Protein AF-A6NQX9-F1 (afdb_monomer)

pLDDT: mean 86.66, std 15.05, range [39.97, 98.31]

Secondary structure (DSSP, 8-state):
-EEEEETTEEEESS--SEEEEEEE-SSSS-EEEE-TTS-EEEEEEEEEPPPPTTSPPPEEEEEE-TTS-EEEEEEEEPPTT--TTTS----SSPPP--EEEEEETTEEEEEEEEETTEEEEEETTS-EEEEEEE-GGG-SEEEEESS---HHHHHHHHHHHHHHHHHTTT---

Radius of gyration: 16.55 Å; Cα contacts (8 Å, |Δi|>4): 367; chains: 1; bounding box: 40×30×43 Å

Structure (mmCIF, N/CA/C/O backbone):
data_AF-A6NQX9-F1
#
_entry.id   AF-A6NQX9-F1
#
loop_
_atom_site.group_PDB
_atom_site.id
_atom_site.type_symbol
_atom_site.label_atom_id
_atom_site.label_alt_id
_atom_site.label_comp_id
_atom_site.label_asym_id
_atom_site.label_entity_id
_atom_site.label_seq_id
_atom_site.pdbx_PDB_ins_code
_atom_site.Cartn_x
_atom_site.Cartn_y
_atom_site.Cartn_z
_atom_site.occupancy
_atom_site.B_iso_or_equiv
_atom_site.auth_seq_id
_atom_site.auth_comp_id
_atom_site.auth_asym_id
_atom_site.auth_atom_id
_atom_site.pdbx_PDB_model_num
ATOM 1 N N . MET A 1 1 ? -10.102 12.865 4.476 1.00 94.69 1 MET A N 1
ATOM 2 C CA . MET A 1 1 ? -10.042 12.185 5.792 1.00 94.69 1 MET A CA 1
ATOM 3 C C . MET A 1 1 ? -8.589 12.107 6.214 1.00 94.69 1 MET A C 1
ATOM 5 O O . MET A 1 1 ? -7.743 11.923 5.348 1.00 94.69 1 MET A O 1
ATOM 9 N N . ILE A 1 2 ? -8.286 12.286 7.500 1.00 96.44 2 ILE A N 1
ATOM 10 C CA . ILE A 1 2 ? -6.904 12.267 7.999 1.00 96.44 2 ILE A CA 1
ATOM 11 C C . ILE A 1 2 ? -6.736 11.085 8.946 1.00 96.44 2 ILE A C 1
ATOM 13 O O . ILE A 1 2 ? -7.532 10.915 9.867 1.00 96.44 2 ILE A O 1
ATOM 17 N N . TYR A 1 3 ? -5.669 10.320 8.737 1.00 97.44 3 TYR A N 1
ATOM 18 C CA . TYR A 1 3 ? -5.259 9.226 9.609 1.00 97.44 3 TYR A CA 1
ATOM 19 C C . TYR A 1 3 ? -3.811 9.405 10.053 1.00 97.44 3 TYR A C 1
ATOM 21 O O . TYR A 1 3 ? -3.008 10.058 9.378 1.00 97.44 3 TYR A O 1
ATOM 29 N N . TYR A 1 4 ? -3.470 8.783 11.175 1.00 96.94 4 TYR A N 1
ATOM 30 C CA . TYR A 1 4 ? -2.118 8.730 11.704 1.00 96.94 4 TYR A CA 1
ATOM 31 C C . TYR A 1 4 ? -1.677 7.285 11.874 1.00 96.94 4 TYR A C 1
ATOM 33 O O . TYR A 1 4 ? -2.380 6.495 12.496 1.00 96.94 4 TYR A O 1
ATOM 41 N N . LEU A 1 5 ? -0.502 6.961 11.341 1.00 96.94 5 LEU A N 1
ATOM 42 C CA . LEU A 1 5 ? 0.144 5.668 11.507 1.00 96.94 5 LEU A CA 1
ATOM 43 C C . LEU A 1 5 ? 1.392 5.829 12.379 1.00 96.94 5 LEU A C 1
ATOM 45 O O . LEU A 1 5 ? 2.395 6.396 11.941 1.00 96.94 5 LEU A O 1
ATOM 49 N N . THR A 1 6 ? 1.351 5.299 13.597 1.00 95.00 6 THR A N 1
ATOM 50 C CA . THR A 1 6 ? 2.447 5.401 14.572 1.00 95.00 6 THR A CA 1
ATOM 51 C C . THR A 1 6 ? 2.790 4.015 15.092 1.00 95.00 6 THR A C 1
ATOM 5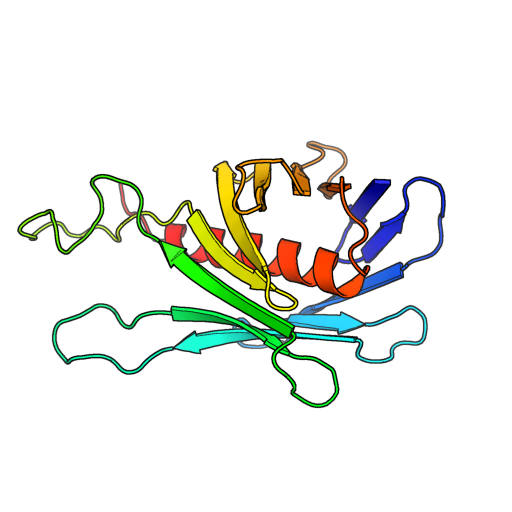3 O O . THR A 1 6 ? 1.906 3.288 15.530 1.00 95.00 6 THR A O 1
ATOM 56 N N . ALA A 1 7 ? 4.070 3.629 15.030 1.00 92.69 7 ALA A N 1
ATOM 57 C CA . ALA A 1 7 ? 4.541 2.301 15.449 1.00 92.69 7 ALA A CA 1
ATOM 58 C C . ALA A 1 7 ? 3.724 1.132 14.844 1.00 92.69 7 ALA A C 1
ATOM 60 O O . ALA A 1 7 ? 3.477 0.124 15.498 1.00 92.69 7 ALA A O 1
ATOM 61 N N . GLY A 1 8 ? 3.277 1.287 13.592 1.00 94.44 8 GLY A N 1
ATOM 62 C CA . GLY A 1 8 ? 2.452 0.302 12.890 1.00 94.44 8 GLY A CA 1
ATOM 63 C C . GLY A 1 8 ? 0.959 0.344 13.227 1.00 94.44 8 GLY A C 1
ATOM 64 O O . GLY A 1 8 ? 0.211 -0.424 12.642 1.00 94.44 8 GLY A O 1
ATOM 65 N N . VAL A 1 9 ? 0.491 1.228 14.109 1.00 96.69 9 VAL A N 1
ATOM 66 C CA . VAL A 1 9 ? -0.928 1.353 14.479 1.00 96.69 9 VAL A CA 1
ATOM 67 C C . VAL A 1 9 ? -1.560 2.545 13.769 1.00 96.69 9 VAL A C 1
ATOM 69 O O . VAL A 1 9 ? -1.037 3.655 13.857 1.00 96.69 9 VAL A O 1
ATOM 72 N N . LEU A 1 10 ? -2.665 2.309 13.060 1.00 97.50 10 LEU A N 1
ATOM 73 C CA . LEU A 1 10 ? -3.426 3.314 12.322 1.00 97.50 10 LEU A CA 1
ATOM 74 C C . LEU A 1 10 ? -4.633 3.777 13.145 1.00 97.50 10 LEU A C 1
ATOM 76 O O . LEU A 1 10 ? -5.469 2.955 13.522 1.00 97.50 10 LEU A O 1
ATOM 80 N N . CYS A 1 11 ? -4.759 5.085 13.350 1.00 96.88 11 CYS A N 1
ATOM 81 C CA . CYS A 1 11 ? -5.915 5.730 13.982 1.00 96.88 11 CYS A CA 1
ATOM 82 C C . CYS A 1 11 ? -6.458 6.843 13.074 1.00 96.88 11 CYS A C 1
ATOM 84 O O . CYS A 1 11 ? -5.689 7.463 12.332 1.00 96.88 11 CYS A O 1
ATOM 86 N N . ALA A 1 12 ? -7.760 7.130 13.133 1.00 95.38 12 ALA A N 1
ATOM 87 C CA . ALA A 1 12 ? -8.292 8.358 12.540 1.00 95.38 12 ALA A CA 1
ATOM 88 C C . ALA A 1 12 ? -7.874 9.581 13.376 1.00 95.38 12 ALA A C 1
ATOM 90 O O . ALA A 1 12 ? -7.520 9.460 14.546 1.00 95.38 12 ALA A O 1
ATOM 91 N N . ALA A 1 13 ? -7.858 10.773 12.779 1.00 92.12 13 ALA A N 1
ATOM 92 C CA . ALA A 1 13 ? -7.437 11.987 13.483 1.00 92.12 13 ALA A CA 1
ATOM 93 C C . ALA A 1 13 ? -8.385 12.405 14.623 1.00 92.12 13 ALA A C 1
ATOM 95 O O . ALA A 1 13 ? -7.950 13.053 15.573 1.00 92.12 13 ALA A O 1
ATOM 96 N N . ASP A 1 14 ? -9.660 12.054 14.505 1.00 89.06 14 ASP A N 1
ATOM 97 C CA . ASP A 1 14 ? -10.751 12.337 15.435 1.00 89.06 14 ASP A CA 1
ATOM 98 C C . ASP A 1 14 ? -11.040 11.185 16.410 1.00 89.06 14 ASP A C 1
ATOM 100 O O . ASP A 1 14 ? -11.751 11.380 17.396 1.00 89.06 14 ASP A O 1
ATOM 104 N N . GLU A 1 15 ? -10.441 10.011 16.196 1.00 84.25 15 GLU A N 1
ATOM 105 C CA . GLU A 1 15 ? -10.640 8.829 17.031 1.00 84.25 15 GLU A CA 1
ATOM 106 C C . GLU A 1 15 ? -9.324 8.349 17.649 1.00 84.25 15 GLU A C 1
ATOM 108 O O . GLU A 1 15 ? -8.360 8.013 16.965 1.00 84.25 15 GLU A O 1
ATOM 113 N N . ALA A 1 16 ? -9.295 8.237 18.978 1.00 79.00 16 ALA A N 1
ATOM 114 C CA . ALA A 1 16 ? -8.137 7.683 19.680 1.00 79.00 16 ALA A CA 1
ATOM 115 C C . ALA A 1 16 ? -8.016 6.154 19.528 1.00 79.00 16 ALA A C 1
ATOM 117 O O . ALA A 1 16 ? -6.965 5.586 19.829 1.00 79.00 16 ALA A O 1
ATOM 118 N N . GLN A 1 17 ? -9.089 5.475 19.107 1.00 90.19 17 GLN A N 1
ATOM 119 C CA . GLN A 1 17 ? -9.105 4.020 19.017 1.00 90.19 17 GLN A CA 1
ATOM 120 C C . GLN A 1 17 ? -8.336 3.524 17.781 1.00 90.19 17 GLN A C 1
ATOM 122 O O . GLN A 1 17 ? -8.498 4.078 16.692 1.00 90.19 17 GLN A O 1
ATOM 127 N N . PRO A 1 18 ? -7.526 2.459 17.924 1.00 94.75 18 PRO A N 1
ATOM 128 C CA . PRO A 1 18 ? -6.894 1.798 16.791 1.00 94.75 18 PRO A CA 1
ATOM 129 C C . PRO A 1 18 ? -7.923 1.265 15.793 1.00 94.75 18 PRO A C 1
ATOM 131 O O . PRO A 1 18 ? -8.835 0.527 16.165 1.00 94.75 18 PRO A O 1
ATOM 134 N N . LEU A 1 19 ? -7.730 1.591 14.517 1.00 96.56 19 LEU A N 1
ATOM 135 C CA . LEU A 1 19 ? -8.530 1.064 13.412 1.00 96.56 19 LEU A CA 1
ATOM 136 C C . LEU A 1 19 ? -7.904 -0.195 12.812 1.00 96.56 19 LEU A C 1
ATOM 138 O O . LEU A 1 19 ? -8.609 -1.134 12.455 1.00 96.56 19 LEU A O 1
ATOM 142 N N . ALA A 1 20 ? -6.578 -0.202 12.687 1.00 97.38 20 ALA A N 1
ATOM 143 C CA . ALA A 1 20 ? -5.819 -1.333 12.177 1.00 97.38 20 ALA A CA 1
ATOM 144 C C . ALA A 1 20 ? -4.382 -1.310 12.714 1.00 97.38 20 ALA A C 1
ATOM 146 O O . ALA A 1 20 ? -3.855 -0.253 13.064 1.00 97.38 20 ALA A O 1
ATOM 147 N N . SER A 1 21 ? -3.724 -2.467 12.754 1.00 97.62 21 SER A N 1
ATOM 148 C CA . SER A 1 21 ? -2.318 -2.586 13.148 1.00 97.62 21 SER A CA 1
ATOM 149 C C . SER A 1 21 ? -1.526 -3.450 12.174 1.00 97.62 21 SER A C 1
ATOM 151 O O . SER A 1 21 ? -1.949 -4.544 11.813 1.00 97.62 21 SER A O 1
ATOM 153 N N . ILE A 1 22 ? -0.367 -2.954 11.754 1.00 97.62 22 ILE A N 1
ATOM 154 C CA . ILE A 1 22 ? 0.604 -3.639 10.908 1.00 97.62 22 ILE A CA 1
ATOM 155 C C . ILE A 1 22 ? 1.531 -4.458 11.796 1.00 97.62 22 ILE A C 1
ATOM 157 O O . ILE A 1 22 ? 2.105 -3.947 12.760 1.00 97.62 22 ILE A O 1
ATOM 161 N N . ARG A 1 23 ? 1.735 -5.719 11.430 1.00 95.06 23 ARG A N 1
ATOM 162 C CA . ARG A 1 23 ? 2.676 -6.626 12.083 1.00 95.06 23 ARG A CA 1
ATOM 163 C C . ARG A 1 23 ? 3.572 -7.285 11.053 1.00 95.06 23 ARG A C 1
ATOM 165 O O . ARG A 1 23 ? 3.143 -7.626 9.952 1.00 95.06 23 ARG A O 1
ATOM 172 N N . GLY A 1 24 ? 4.841 -7.431 11.412 1.00 85.88 24 GLY A N 1
ATOM 173 C CA . GLY A 1 24 ? 5.814 -8.135 10.591 1.00 85.88 24 GLY A CA 1
ATOM 174 C C . GLY A 1 24 ? 5.876 -9.618 10.900 1.00 85.88 24 GLY A C 1
ATOM 175 O O . GLY A 1 24 ? 5.774 -10.011 12.059 1.00 85.88 24 GLY A O 1
ATOM 176 N N . CYS A 1 25 ? 6.120 -10.421 9.867 1.00 76.56 25 CYS A N 1
ATOM 177 C CA . CYS A 1 25 ? 6.644 -11.768 10.046 1.00 76.56 25 CYS A CA 1
ATOM 178 C C . CYS A 1 25 ? 8.142 -11.703 10.384 1.00 76.56 25 CYS A C 1
ATOM 180 O O . CYS A 1 25 ? 8.844 -10.778 9.966 1.00 76.56 25 CYS A O 1
ATOM 182 N N . LEU A 1 26 ? 8.629 -12.690 11.145 1.00 63.88 26 LEU A N 1
ATOM 183 C CA . LEU A 1 26 ? 10.034 -12.787 11.573 1.00 63.88 26 LEU A CA 1
ATOM 184 C C . LEU A 1 26 ? 11.013 -12.901 10.394 1.00 63.88 26 LEU A C 1
ATOM 186 O O . LEU A 1 26 ? 12.179 -12.534 10.519 1.00 63.88 26 LEU A O 1
ATOM 190 N N . CYS A 1 27 ? 10.548 -13.416 9.257 1.00 60.47 27 CYS A N 1
ATOM 191 C CA . CYS A 1 27 ? 11.341 -13.605 8.052 1.00 60.47 27 CYS A CA 1
ATOM 192 C C . CYS A 1 27 ? 10.552 -13.130 6.828 1.00 60.47 27 CYS A C 1
ATOM 194 O O . CYS A 1 27 ? 9.334 -13.289 6.769 1.00 60.47 27 CYS A O 1
ATOM 196 N N . GLY A 1 28 ? 11.265 -12.589 5.840 1.00 78.75 28 GLY A N 1
ATOM 197 C CA . GLY A 1 28 ? 10.694 -12.207 4.550 1.00 78.75 28 GLY A CA 1
ATOM 198 C C . GLY A 1 28 ? 10.095 -10.799 4.486 1.00 78.75 28 GLY A C 1
ATOM 199 O O . GLY A 1 28 ? 10.133 -10.002 5.431 1.00 78.75 28 GLY A O 1
ATOM 200 N N . ALA A 1 29 ? 9.575 -10.475 3.302 1.00 85.31 29 ALA A N 1
ATOM 201 C CA . ALA A 1 29 ? 8.935 -9.194 3.031 1.00 85.31 29 ALA A CA 1
ATOM 202 C C . ALA A 1 29 ? 7.518 -9.120 3.615 1.00 85.31 29 ALA A C 1
ATOM 204 O O . ALA A 1 29 ? 7.077 -8.013 3.935 1.00 85.31 29 ALA A O 1
ATOM 205 N N . GLU A 1 30 ? 6.859 -10.265 3.823 1.00 93.88 30 GLU A N 1
ATOM 206 C CA . GLU A 1 30 ? 5.466 -10.366 4.264 1.00 93.88 30 GLU A CA 1
ATOM 207 C C . GLU A 1 30 ? 5.149 -9.466 5.470 1.00 93.88 30 GLU A C 1
ATOM 209 O O . GLU A 1 30 ? 5.921 -9.359 6.439 1.00 93.88 30 GLU A O 1
ATOM 214 N N . LYS A 1 31 ? 3.999 -8.794 5.396 1.00 96.25 31 LYS A N 1
ATOM 215 C CA . LYS A 1 31 ? 3.394 -8.049 6.505 1.00 96.25 31 LYS A CA 1
ATOM 216 C C . LYS A 1 31 ? 1.919 -8.415 6.607 1.00 96.25 31 LYS A C 1
ATOM 218 O O . LYS A 1 31 ? 1.285 -8.784 5.626 1.00 96.25 31 LYS A O 1
ATOM 223 N N . GLN A 1 32 ? 1.369 -8.303 7.804 1.00 97.31 32 GLN A N 1
ATOM 224 C CA . GLN A 1 32 ? -0.024 -8.617 8.096 1.00 97.31 32 GLN A CA 1
ATOM 225 C C . GLN A 1 32 ? -0.684 -7.418 8.765 1.00 97.31 32 GLN A C 1
ATOM 227 O O . GLN A 1 32 ? -0.037 -6.685 9.513 1.00 97.31 32 GLN A O 1
ATOM 232 N N . VAL A 1 33 ? -1.965 -7.212 8.491 1.00 97.81 33 VAL A N 1
ATOM 233 C CA . VAL A 1 33 ? -2.773 -6.138 9.060 1.00 97.81 33 VAL A CA 1
ATOM 234 C C . VAL A 1 33 ? -3.922 -6.753 9.840 1.00 97.81 33 VAL A C 1
ATOM 236 O O . VAL A 1 33 ? -4.655 -7.585 9.310 1.00 97.81 33 VAL A O 1
ATOM 239 N N . PHE A 1 34 ? -4.080 -6.325 11.086 1.00 97.81 34 PHE A N 1
ATOM 240 C CA . PHE A 1 34 ? -5.100 -6.811 12.009 1.00 97.81 34 PHE A CA 1
ATOM 241 C C . PHE A 1 34 ? -6.045 -5.688 12.415 1.00 97.81 34 PHE A C 1
ATOM 243 O O . PHE A 1 34 ? -5.625 -4.531 12.478 1.00 97.81 34 PHE A O 1
ATOM 250 N N . ASP A 1 35 ? -7.290 -6.030 12.725 1.00 96.31 35 ASP A N 1
ATOM 251 C CA . ASP A 1 35 ? -8.232 -5.115 13.368 1.00 96.31 35 ASP A CA 1
ATOM 252 C C . ASP A 1 35 ? -7.950 -4.958 14.877 1.00 96.31 35 ASP A C 1
ATOM 254 O O . ASP A 1 35 ? -6.925 -5.410 15.405 1.00 96.31 35 ASP A O 1
ATOM 258 N N . ARG A 1 36 ? -8.877 -4.293 15.576 1.00 92.31 36 ARG A N 1
ATOM 259 C CA . ARG A 1 36 ? -8.836 -4.084 17.031 1.00 92.31 36 ARG A CA 1
ATOM 260 C C . ARG A 1 36 ? -8.946 -5.385 17.837 1.00 92.31 36 ARG A C 1
ATOM 262 O O . ARG A 1 36 ? -8.372 -5.478 18.917 1.00 92.31 36 ARG A O 1
ATOM 269 N N . ASP A 1 37 ? -9.676 -6.363 17.306 1.00 94.62 37 ASP A N 1
ATOM 270 C CA . ASP A 1 37 ? -10.012 -7.633 17.953 1.00 94.62 37 ASP A CA 1
ATOM 271 C C . ASP A 1 37 ? -9.002 -8.730 17.595 1.00 94.62 37 ASP A C 1
ATOM 273 O O . ASP A 1 37 ? -9.183 -9.897 17.940 1.00 94.62 37 ASP A O 1
ATOM 277 N N . ASN A 1 38 ? -7.897 -8.342 16.948 1.00 94.50 38 ASN A N 1
ATOM 278 C CA . ASN A 1 38 ? -6.821 -9.220 16.517 1.00 94.50 38 ASN A CA 1
ATOM 279 C C . ASN A 1 38 ? -7.205 -10.177 15.374 1.00 94.50 38 ASN A C 1
ATOM 281 O O . ASN A 1 38 ? -6.513 -11.174 15.146 1.00 94.50 38 ASN A O 1
ATOM 285 N N . SER A 1 39 ? -8.265 -9.866 14.630 1.00 96.38 39 SER A N 1
ATOM 286 C CA . SER A 1 39 ? -8.648 -10.588 13.418 1.00 96.38 39 SER A CA 1
ATOM 287 C C . SER A 1 39 ? -7.802 -10.118 12.240 1.00 96.38 39 SER A C 1
ATOM 289 O O . SER A 1 39 ? -7.565 -8.921 12.061 1.00 96.38 39 SER A O 1
ATOM 291 N N . LEU A 1 40 ? -7.335 -11.063 11.422 1.00 96.94 40 LEU A N 1
ATOM 292 C CA . LEU A 1 40 ? -6.585 -10.756 10.206 1.00 96.94 40 LEU A CA 1
ATOM 293 C C . LEU A 1 40 ? -7.501 -10.048 9.198 1.00 96.94 40 LEU A C 1
ATOM 295 O O . LEU A 1 40 ? -8.534 -10.590 8.818 1.00 96.94 40 LEU A O 1
ATOM 299 N N . LEU A 1 41 ? -7.092 -8.865 8.742 1.00 97.31 41 LEU A N 1
ATOM 300 C CA . LEU A 1 41 ? -7.787 -8.093 7.710 1.00 97.31 41 LEU A CA 1
ATOM 301 C C . LEU A 1 41 ? -7.128 -8.221 6.340 1.00 97.31 41 LEU A C 1
ATOM 303 O O . LEU A 1 41 ? -7.815 -8.174 5.323 1.00 97.31 41 LEU A O 1
ATOM 307 N N . LEU A 1 42 ? -5.797 -8.295 6.308 1.00 96.19 42 LEU A N 1
ATOM 308 C CA . LEU A 1 42 ? -5.025 -8.244 5.072 1.00 96.19 42 LEU A CA 1
ATOM 309 C C . LEU A 1 42 ? -3.618 -8.801 5.294 1.00 96.19 42 LEU A C 1
ATOM 311 O O . LEU A 1 42 ? -3.039 -8.646 6.369 1.00 96.19 42 LEU A O 1
ATOM 315 N N . ARG A 1 43 ? -3.042 -9.399 4.255 1.00 97.19 43 ARG A N 1
ATOM 316 C CA . ARG A 1 43 ? -1.628 -9.785 4.185 1.00 97.19 43 ARG A CA 1
ATOM 317 C C . ARG A 1 43 ? -0.992 -9.157 2.953 1.00 97.19 43 ARG A C 1
ATOM 319 O O . ARG A 1 43 ? -1.610 -9.150 1.901 1.00 97.19 43 ARG A O 1
ATOM 326 N N . THR A 1 44 ? 0.236 -8.671 3.049 1.00 97.38 44 THR A N 1
ATOM 327 C CA . THR A 1 44 ? 1.012 -8.211 1.892 1.00 97.38 44 THR A CA 1
ATOM 328 C C . THR A 1 44 ? 2.204 -9.112 1.645 1.00 97.38 44 T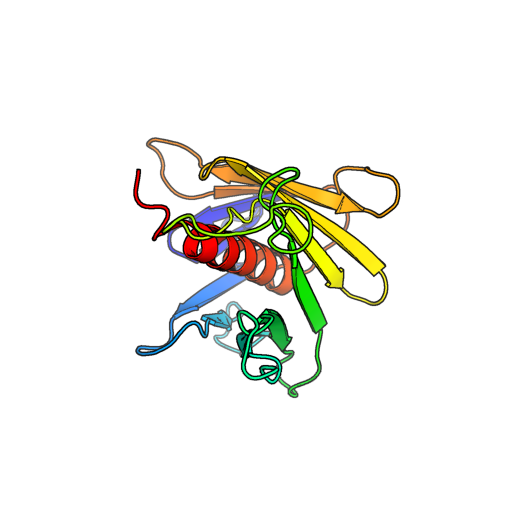HR A C 1
ATOM 330 O O . THR A 1 44 ? 2.779 -9.616 2.606 1.00 97.38 44 THR A O 1
ATOM 333 N N . ASP A 1 45 ? 2.633 -9.245 0.395 1.00 95.00 45 ASP A N 1
ATOM 334 C CA . ASP A 1 45 ? 3.912 -9.877 0.065 1.00 95.00 45 ASP A CA 1
ATOM 335 C C . ASP A 1 45 ? 4.487 -9.352 -1.260 1.00 95.00 45 ASP A C 1
ATOM 337 O O . ASP A 1 45 ? 3.816 -8.613 -1.987 1.00 95.00 45 ASP A O 1
ATOM 341 N N . ILE A 1 46 ? 5.728 -9.734 -1.569 1.00 93.56 46 ILE A N 1
ATOM 342 C CA . ILE A 1 46 ? 6.378 -9.484 -2.859 1.00 93.56 46 ILE A CA 1
ATOM 343 C C . ILE A 1 46 ? 6.386 -10.786 -3.665 1.00 93.56 46 ILE A C 1
ATOM 345 O O . ILE A 1 46 ? 7.099 -11.734 -3.338 1.00 93.56 46 ILE A O 1
ATOM 349 N N . ARG A 1 47 ? 5.620 -10.819 -4.757 1.00 91.25 47 ARG A N 1
ATOM 350 C CA . ARG A 1 47 ? 5.604 -11.915 -5.726 1.00 91.25 47 ARG A CA 1
ATOM 351 C C . ARG A 1 47 ? 6.689 -11.693 -6.777 1.00 91.25 47 ARG A C 1
ATOM 353 O O . ARG A 1 47 ? 6.720 -10.654 -7.431 1.00 91.25 47 ARG A O 1
ATOM 360 N N . LEU A 1 48 ? 7.559 -12.683 -6.965 1.00 87.38 48 LEU A N 1
ATOM 361 C CA . LEU A 1 48 ? 8.508 -12.712 -8.079 1.00 87.38 48 LEU A CA 1
ATOM 362 C C . LEU A 1 48 ? 7.832 -13.350 -9.294 1.00 87.38 48 LEU A C 1
ATOM 364 O O . LEU A 1 48 ? 7.325 -14.470 -9.210 1.00 87.38 48 LEU A O 1
ATOM 368 N N . LEU A 1 49 ? 7.828 -12.641 -10.415 1.00 81.94 49 LEU A N 1
ATOM 369 C CA . LEU A 1 49 ? 7.406 -13.167 -11.705 1.00 81.94 49 LEU A CA 1
ATOM 370 C C . LEU A 1 49 ? 8.598 -13.873 -12.362 1.00 81.94 49 LEU A C 1
ATOM 372 O O . LEU A 1 49 ? 9.747 -13.464 -12.187 1.00 81.94 49 LEU A O 1
ATOM 376 N N . GLY A 1 50 ? 8.321 -14.972 -13.069 1.00 62.78 50 GLY A N 1
ATOM 377 C CA . GLY A 1 50 ? 9.348 -15.827 -13.669 1.00 62.78 50 GLY A CA 1
ATOM 378 C C . GLY A 1 50 ? 10.366 -15.032 -14.492 1.00 62.78 50 GLY A C 1
ATOM 379 O O . GLY A 1 50 ? 9.999 -14.127 -15.237 1.00 62.78 50 GLY A O 1
ATOM 380 N N . ALA A 1 51 ? 11.645 -15.366 -14.325 1.00 57.28 51 ALA A N 1
ATOM 381 C CA . ALA A 1 51 ? 12.740 -14.727 -15.040 1.00 57.28 51 ALA A CA 1
ATOM 382 C C . ALA A 1 51 ? 12.914 -15.355 -16.428 1.00 57.28 51 ALA A C 1
ATOM 384 O O . ALA A 1 51 ? 13.130 -16.563 -16.532 1.00 57.28 51 ALA A O 1
ATOM 385 N N . ASP A 1 52 ? 12.935 -14.531 -17.473 1.00 56.38 52 ASP A N 1
ATOM 386 C CA . ASP A 1 52 ? 13.758 -14.861 -18.633 1.00 56.38 52 ASP A CA 1
ATOM 387 C C . ASP A 1 52 ? 15.228 -14.781 -18.197 1.00 56.38 52 ASP A C 1
ATOM 389 O O . ASP A 1 52 ? 15.622 -13.857 -17.485 1.00 56.38 52 ASP A O 1
ATOM 393 N N . ALA A 1 53 ? 16.053 -15.750 -18.605 1.00 50.34 53 ALA A N 1
ATOM 394 C CA . ALA A 1 53 ? 17.409 -15.992 -18.083 1.00 50.34 53 ALA A CA 1
ATOM 395 C C . ALA A 1 53 ? 18.422 -14.828 -18.236 1.00 50.34 53 ALA A C 1
ATOM 397 O O . ALA A 1 53 ? 19.570 -14.955 -17.814 1.00 50.34 53 ALA A O 1
ATOM 398 N N . GLN A 1 54 ? 18.021 -13.711 -18.847 1.00 49.16 54 GLN A N 1
ATOM 399 C CA . GLN A 1 54 ? 18.836 -12.515 -19.081 1.00 49.16 54 GLN A CA 1
ATOM 400 C C . GLN A 1 54 ? 18.217 -11.220 -18.521 1.00 49.16 54 GLN A C 1
ATOM 402 O O . GLN A 1 54 ? 18.823 -10.161 -18.670 1.00 49.16 54 GLN A O 1
ATOM 407 N N . ALA A 1 55 ? 17.053 -11.278 -17.861 1.00 56.84 55 ALA A N 1
ATOM 408 C CA . ALA A 1 55 ? 16.366 -10.109 -17.311 1.00 56.84 55 ALA A CA 1
ATOM 409 C C . ALA A 1 55 ? 16.309 -10.140 -15.774 1.00 56.84 55 ALA A C 1
ATOM 411 O O . ALA A 1 55 ? 16.269 -11.204 -15.152 1.00 56.84 55 ALA A O 1
ATOM 412 N N . VAL A 1 56 ? 16.278 -8.958 -15.148 1.00 59.72 56 VAL A N 1
ATOM 413 C CA . VAL A 1 56 ? 15.949 -8.832 -13.720 1.00 59.72 56 VAL A CA 1
ATOM 414 C C . VAL A 1 56 ? 14.516 -9.349 -13.530 1.00 59.72 56 VAL A C 1
ATOM 416 O O . VAL A 1 56 ? 13.627 -8.880 -14.244 1.00 59.72 56 VAL A O 1
ATOM 419 N N . PRO A 1 57 ? 14.262 -10.309 -12.615 1.00 63.06 57 PRO A N 1
ATOM 420 C CA . PRO A 1 57 ? 12.923 -10.852 -12.421 1.00 63.06 57 PRO A CA 1
ATOM 421 C C . PRO A 1 57 ? 11.962 -9.729 -12.050 1.00 63.06 57 PRO A C 1
ATOM 423 O O . PRO A 1 57 ? 12.195 -8.993 -11.084 1.00 63.06 57 PRO A O 1
ATOM 426 N N . ALA A 1 58 ? 10.884 -9.603 -12.823 1.00 77.50 58 ALA A N 1
ATOM 427 C CA . ALA A 1 58 ? 9.835 -8.649 -12.521 1.00 77.50 58 ALA A CA 1
ATOM 428 C C . ALA A 1 58 ? 9.210 -8.993 -11.162 1.00 77.50 58 ALA A C 1
ATOM 430 O O . ALA A 1 58 ? 9.082 -10.161 -10.789 1.00 77.50 58 ALA A O 1
ATOM 431 N N . LYS A 1 59 ? 8.842 -7.966 -10.401 1.00 87.19 59 LYS A N 1
ATOM 432 C CA . LYS A 1 59 ? 8.250 -8.119 -9.073 1.00 87.19 59 LYS A CA 1
ATOM 433 C C . LYS A 1 59 ? 6.871 -7.491 -9.055 1.00 87.19 59 LYS A C 1
ATOM 435 O O . LYS A 1 59 ? 6.617 -6.519 -9.759 1.00 87.19 59 LYS A O 1
ATOM 440 N N . GLU A 1 60 ? 6.011 -8.022 -8.207 1.00 93.69 60 GLU A N 1
ATOM 441 C CA . GLU A 1 60 ? 4.719 -7.440 -7.882 1.00 93.69 60 GLU A CA 1
ATOM 442 C C . GLU A 1 60 ? 4.564 -7.370 -6.371 1.00 93.69 60 GLU A C 1
ATOM 444 O O . GLU A 1 60 ? 4.927 -8.298 -5.651 1.00 93.69 60 GLU A O 1
ATOM 449 N N . TYR A 1 61 ? 3.997 -6.280 -5.879 1.00 96.06 61 TYR A N 1
ATOM 450 C CA . TYR A 1 61 ? 3.541 -6.178 -4.502 1.00 96.06 61 TYR A CA 1
ATOM 451 C C . TYR A 1 61 ? 2.080 -6.579 -4.482 1.00 96.06 61 TYR A C 1
ATOM 453 O O . TYR A 1 61 ? 1.291 -6.044 -5.255 1.00 96.06 61 TYR A O 1
ATOM 461 N N . VAL A 1 62 ? 1.703 -7.511 -3.619 1.00 97.19 62 VAL A N 1
ATOM 462 C CA . VAL A 1 62 ? 0.338 -8.043 -3.603 1.00 97.19 62 VAL A CA 1
ATOM 463 C C . 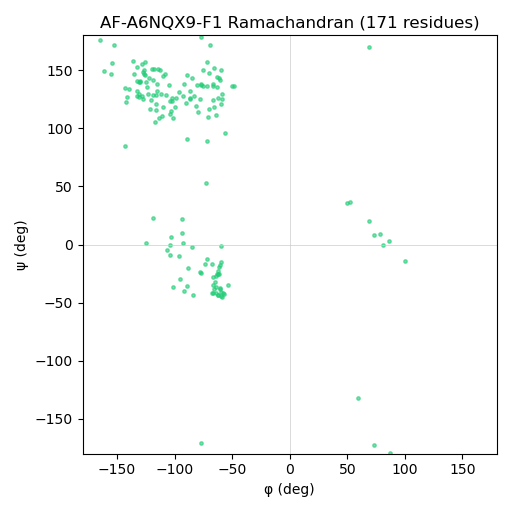VAL A 1 62 ? -0.257 -7.865 -2.220 1.00 97.19 62 VAL A C 1
ATOM 465 O O . VAL A 1 62 ? 0.414 -8.120 -1.224 1.00 97.19 62 VAL A O 1
ATOM 468 N N . MET A 1 63 ? -1.510 -7.417 -2.164 1.00 97.69 63 MET A N 1
ATOM 469 C CA . MET A 1 63 ? -2.351 -7.442 -0.974 1.00 97.69 63 MET A CA 1
ATOM 470 C C . MET A 1 63 ? -3.364 -8.572 -1.116 1.00 97.69 63 MET A C 1
ATOM 472 O O . MET A 1 63 ? -4.148 -8.589 -2.063 1.00 97.69 63 MET A O 1
ATOM 476 N N . TYR A 1 64 ? -3.376 -9.476 -0.148 1.00 97.25 64 TYR A N 1
ATOM 477 C CA . TYR A 1 64 ? -4.327 -10.565 -0.032 1.00 97.25 64 TYR A CA 1
ATOM 478 C C . TYR A 1 64 ? -5.349 -10.267 1.061 1.00 97.25 64 TYR A C 1
ATOM 480 O O . TYR A 1 64 ? -4.982 -9.832 2.157 1.00 97.25 64 TYR A O 1
ATOM 488 N N . GLY A 1 65 ? -6.617 -10.548 0.782 1.00 96.69 65 GLY A N 1
ATOM 489 C CA . GLY A 1 65 ? -7.663 -10.626 1.789 1.00 96.69 65 GLY A CA 1
ATOM 490 C C . GLY A 1 65 ? -7.477 -11.840 2.708 1.00 96.69 65 GLY A C 1
ATOM 491 O O . GLY A 1 65 ? -6.631 -12.702 2.445 1.00 96.69 65 GLY A O 1
ATOM 492 N N . PRO A 1 66 ? -8.265 -11.945 3.793 1.00 95.00 66 PRO A N 1
ATOM 493 C CA . PRO A 1 66 ? -8.159 -13.053 4.747 1.00 95.00 66 PRO A CA 1
ATOM 494 C C . PRO A 1 66 ? -8.474 -14.424 4.130 1.00 95.00 66 PRO A C 1
ATOM 496 O O . PRO A 1 66 ? -7.993 -15.447 4.608 1.00 95.00 66 PRO A O 1
ATOM 499 N N . ASP A 1 67 ? -9.267 -14.438 3.060 1.00 95.38 67 ASP A N 1
ATOM 500 C CA . ASP A 1 67 ? -9.636 -15.608 2.259 1.00 95.38 67 ASP A CA 1
ATOM 501 C C . ASP A 1 67 ? -8.610 -15.951 1.163 1.00 95.38 67 ASP A C 1
ATOM 503 O O . ASP A 1 67 ? -8.773 -16.938 0.446 1.00 95.38 67 ASP A O 1
ATOM 507 N N . GLY A 1 68 ? -7.550 -15.149 1.027 1.00 93.56 68 GLY A N 1
ATOM 508 C CA . GLY A 1 68 ? -6.531 -15.296 -0.008 1.00 93.56 68 GLY A CA 1
ATOM 509 C C . GLY A 1 68 ? -6.862 -14.607 -1.334 1.00 93.56 68 GLY A C 1
ATOM 510 O O . GLY A 1 68 ? -6.063 -14.714 -2.262 1.00 93.56 68 GLY A O 1
ATOM 511 N N . SER A 1 69 ? -7.986 -13.890 -1.439 1.00 94.44 69 SER A N 1
ATOM 512 C CA . SER A 1 69 ? -8.315 -13.086 -2.623 1.00 94.44 69 SER A CA 1
ATOM 513 C C . SER A 1 69 ? -7.302 -11.956 -2.838 1.00 94.44 69 SER A C 1
ATOM 515 O O . SER A 1 69 ? -6.806 -11.375 -1.877 1.00 94.44 69 SER A O 1
ATOM 517 N N . GLU A 1 70 ? -6.978 -11.619 -4.088 1.00 95.56 70 GLU A N 1
ATOM 518 C CA . GLU A 1 70 ? -6.130 -10.457 -4.386 1.00 95.56 70 GLU A CA 1
ATOM 519 C C . GLU A 1 70 ? -6.961 -9.170 -4.308 1.00 95.56 70 GLU A C 1
ATOM 521 O O . GLU A 1 70 ? -7.865 -8.947 -5.112 1.00 95.56 70 GLU A O 1
ATOM 526 N N . LEU A 1 71 ? -6.649 -8.317 -3.333 1.00 96.38 71 LEU A N 1
ATOM 527 C CA . LEU A 1 71 ? -7.321 -7.031 -3.125 1.00 96.38 71 LEU A CA 1
ATOM 528 C C . LEU A 1 71 ? -6.650 -5.903 -3.911 1.00 96.38 71 LEU A C 1
ATOM 530 O O . LEU A 1 71 ? -7.318 -4.982 -4.389 1.00 96.38 71 LEU A O 1
ATOM 534 N N . ALA A 1 72 ? -5.322 -5.967 -4.023 1.00 97.00 72 ALA A N 1
ATOM 535 C CA . ALA A 1 72 ? -4.546 -5.007 -4.785 1.00 97.00 72 ALA A CA 1
ATOM 536 C C . ALA A 1 72 ? -3.209 -5.589 -5.253 1.00 97.00 72 ALA A C 1
ATOM 538 O O . ALA A 1 72 ? -2.583 -6.374 -4.539 1.00 97.00 72 ALA A O 1
ATOM 539 N N . VAL A 1 73 ? -2.749 -5.154 -6.423 1.00 97.12 73 VAL A N 1
ATOM 540 C CA . VAL A 1 73 ? -1.459 -5.543 -7.005 1.00 97.12 73 VAL A CA 1
ATOM 541 C C . VAL A 1 73 ? -0.739 -4.293 -7.483 1.00 97.12 73 VAL A C 1
ATOM 543 O O . VAL A 1 73 ? -1.322 -3.511 -8.228 1.00 97.12 73 VAL A O 1
ATOM 546 N N . ALA A 1 74 ? 0.514 -4.100 -7.077 1.00 96.12 74 ALA A N 1
ATOM 547 C CA . ALA A 1 74 ? 1.364 -3.023 -7.564 1.00 96.12 74 ALA A CA 1
ATOM 548 C C . ALA A 1 74 ? 2.575 -3.551 -8.333 1.00 96.12 74 ALA A C 1
ATOM 550 O O . ALA A 1 74 ? 3.229 -4.499 -7.905 1.00 96.12 74 ALA A O 1
ATOM 551 N N . LYS A 1 75 ? 2.897 -2.898 -9.446 1.00 93.69 75 LYS A N 1
ATOM 552 C CA . LYS A 1 75 ? 4.058 -3.177 -10.293 1.00 93.69 75 LYS A CA 1
ATOM 553 C C . LYS A 1 75 ? 5.021 -1.995 -10.221 1.00 93.69 75 LYS A C 1
ATOM 555 O O . LYS A 1 75 ? 4.669 -0.943 -10.762 1.00 93.69 75 LYS A O 1
ATOM 560 N N . PRO A 1 76 ? 6.188 -2.120 -9.564 1.00 91.69 76 PRO A N 1
ATOM 561 C CA . PRO A 1 76 ? 7.188 -1.063 -9.565 1.00 91.69 76 PRO A CA 1
ATOM 562 C C . PRO A 1 76 ? 7.655 -0.768 -10.996 1.00 91.69 76 PRO A C 1
ATOM 564 O O . PRO A 1 76 ? 7.793 -1.674 -11.820 1.00 91.69 76 PRO A O 1
ATOM 567 N N . ARG A 1 77 ? 7.884 0.511 -11.291 1.00 86.62 77 ARG A N 1
ATOM 568 C CA . ARG A 1 77 ? 8.427 1.005 -12.558 1.00 86.62 77 ARG A CA 1
ATOM 569 C C . ARG A 1 77 ? 9.739 1.729 -12.296 1.00 86.62 77 ARG A C 1
ATOM 571 O O . ARG A 1 77 ? 9.874 2.428 -11.295 1.00 86.62 77 ARG A O 1
ATOM 578 N N . CYS A 1 78 ? 10.692 1.541 -13.204 1.00 75.81 78 CYS A N 1
ATOM 579 C CA . CYS A 1 78 ? 11.950 2.276 -13.165 1.00 75.81 78 CYS A CA 1
ATOM 580 C C . CYS A 1 78 ? 11.710 3.747 -13.527 1.00 75.81 78 CYS A C 1
ATOM 582 O O . CYS A 1 78 ? 10.850 4.045 -14.362 1.00 75.81 78 CYS A O 1
ATOM 584 N N . SER A 1 79 ? 12.491 4.649 -12.935 1.00 68.75 79 SER A N 1
ATOM 585 C CA . SER A 1 79 ? 12.488 6.065 -13.288 1.00 68.75 79 SER A CA 1
ATOM 586 C C . SER A 1 79 ? 12.865 6.270 -14.755 1.00 68.75 79 SER A C 1
ATOM 588 O O . SER A 1 79 ? 13.624 5.507 -15.361 1.00 68.75 79 SER A O 1
ATOM 590 N N . THR A 1 80 ? 12.339 7.342 -15.348 1.00 62.53 80 THR A N 1
ATOM 591 C CA . THR A 1 80 ? 12.637 7.702 -16.741 1.00 62.53 80 THR A CA 1
ATOM 592 C C . THR A 1 80 ? 14.144 7.939 -16.909 1.00 62.53 80 THR A C 1
ATOM 594 O O . THR A 1 80 ? 14.705 8.819 -16.262 1.00 62.53 80 THR A O 1
ATOM 597 N N . GLY A 1 81 ? 14.792 7.170 -17.790 1.00 59.28 81 GLY A N 1
ATOM 598 C CA . GLY A 1 81 ? 16.246 7.211 -18.018 1.00 59.28 81 GLY A CA 1
ATOM 599 C C . GLY A 1 81 ? 17.037 6.097 -17.324 1.00 59.28 81 GLY A C 1
ATOM 600 O O . GLY A 1 81 ? 18.167 5.839 -17.730 1.00 59.28 81 GLY A O 1
ATOM 601 N N . ASP A 1 82 ? 16.423 5.395 -16.367 1.00 60.12 82 ASP A N 1
ATOM 602 C CA . ASP A 1 82 ? 16.976 4.201 -15.715 1.00 60.12 82 ASP A CA 1
ATOM 603 C C . ASP A 1 82 ? 16.342 2.902 -16.251 1.00 60.12 82 ASP A C 1
ATOM 605 O O . ASP A 1 82 ? 16.610 1.822 -15.734 1.00 60.12 82 ASP A O 1
ATOM 609 N N . ASP A 1 83 ? 15.507 2.975 -17.297 1.00 61.31 83 ASP A N 1
ATOM 610 C CA . ASP A 1 83 ? 14.922 1.788 -17.930 1.00 61.31 83 ASP A CA 1
ATOM 611 C C . ASP A 1 83 ? 16.022 0.937 -18.607 1.00 61.31 83 ASP A C 1
ATOM 613 O O . ASP A 1 83 ? 16.668 1.407 -19.558 1.00 61.31 83 ASP A O 1
ATOM 617 N N . PRO A 1 84 ? 16.228 -0.323 -18.174 1.00 58.38 84 PRO A N 1
ATOM 618 C CA . PRO A 1 84 ? 17.228 -1.211 -18.761 1.00 58.38 84 PRO A CA 1
ATOM 619 C C . PRO A 1 84 ? 16.984 -1.523 -20.245 1.00 58.38 84 PRO A C 1
ATOM 621 O O . PRO A 1 84 ? 17.921 -1.921 -20.934 1.00 58.38 84 PRO A O 1
ATOM 624 N N . ALA A 1 85 ? 15.766 -1.331 -20.764 1.00 60.62 85 ALA A N 1
ATOM 625 C CA . ALA A 1 85 ? 15.470 -1.494 -22.188 1.00 60.62 85 ALA A CA 1
ATOM 626 C C . ALA A 1 85 ? 15.937 -0.302 -23.047 1.00 60.62 85 ALA A C 1
ATOM 628 O O . ALA A 1 85 ? 16.162 -0.462 -24.248 1.00 60.62 85 ALA A O 1
ATOM 629 N N . ALA A 1 86 ? 16.089 0.887 -22.452 1.00 56.84 86 ALA A N 1
ATOM 630 C CA . ALA A 1 86 ? 16.459 2.116 -23.156 1.00 56.84 86 ALA A CA 1
ATOM 631 C C . ALA A 1 86 ? 17.970 2.406 -23.114 1.00 56.84 86 ALA A C 1
ATOM 633 O O . ALA A 1 86 ? 18.512 3.004 -24.046 1.00 56.84 86 ALA A O 1
ATOM 634 N N . ALA A 1 87 ? 18.663 1.977 -22.056 1.00 53.41 87 ALA A N 1
ATOM 635 C CA . ALA A 1 87 ? 20.100 2.162 -21.896 1.00 53.41 87 ALA A CA 1
ATOM 636 C C . ALA A 1 87 ? 20.848 0.865 -22.247 1.00 53.41 87 ALA A C 1
ATOM 638 O O . ALA A 1 87 ? 20.801 -0.108 -21.503 1.00 53.41 87 ALA A O 1
ATOM 639 N N . SER A 1 88 ? 21.567 0.839 -23.373 1.00 53.69 88 SER A N 1
ATOM 640 C CA . SER A 1 88 ? 22.489 -0.247 -23.741 1.00 53.69 88 SER A CA 1
ATOM 641 C C . SER A 1 88 ? 23.544 -0.452 -22.641 1.00 53.69 88 SER A C 1
ATOM 643 O O . SER A 1 88 ? 24.534 0.277 -22.569 1.00 53.69 88 SER A O 1
ATOM 645 N N . TRP A 1 89 ? 23.274 -1.406 -21.749 1.00 52.81 89 TRP A N 1
ATOM 646 C CA . TRP A 1 89 ? 23.839 -1.494 -20.401 1.00 52.81 89 TRP A CA 1
ATOM 647 C C . TRP A 1 89 ? 25.275 -2.041 -20.379 1.00 52.81 89 TRP A C 1
ATOM 649 O O . TRP A 1 89 ? 25.521 -3.156 -20.845 1.00 52.81 89 TRP A O 1
ATOM 659 N N . PRO A 1 90 ? 26.223 -1.304 -19.771 1.00 49.62 90 PRO A N 1
ATOM 660 C CA . PRO A 1 90 ? 27.052 -1.922 -18.740 1.00 49.62 90 PRO A CA 1
ATOM 661 C C . PRO A 1 90 ? 27.343 -0.912 -17.619 1.00 49.62 90 PRO A C 1
ATOM 663 O O . PRO A 1 90 ? 28.379 -0.250 -17.616 1.00 49.62 90 PRO A O 1
ATOM 666 N N . VAL A 1 91 ? 26.435 -0.770 -16.651 1.00 52.22 91 VAL A N 1
ATOM 667 C CA . VAL A 1 91 ? 26.694 0.026 -15.440 1.00 52.22 91 VAL A CA 1
ATOM 668 C C . VAL A 1 91 ? 26.304 -0.796 -14.212 1.00 52.22 91 VAL A C 1
ATOM 670 O O . VAL A 1 91 ? 25.200 -1.319 -14.124 1.00 52.22 91 VAL A O 1
ATOM 673 N N . CYS A 1 92 ? 27.212 -0.946 -13.249 1.00 55.00 92 CYS A N 1
ATOM 674 C CA . CYS A 1 92 ? 26.985 -1.688 -12.003 1.00 55.00 92 CYS A CA 1
ATOM 675 C C . CYS A 1 92 ? 26.056 -0.931 -11.030 1.00 55.00 92 CYS A C 1
ATOM 677 O O . CYS A 1 92 ? 26.440 -0.674 -9.892 1.00 55.00 92 CYS A O 1
ATOM 679 N N . ARG A 1 93 ? 24.866 -0.506 -11.466 1.00 56.91 93 ARG A N 1
ATOM 680 C CA . ARG A 1 93 ? 23.878 0.185 -10.625 1.00 56.91 93 ARG A CA 1
ATOM 681 C C . ARG A 1 93 ? 22.515 -0.465 -10.812 1.00 56.91 93 ARG A C 1
ATOM 683 O O . ARG A 1 93 ? 22.183 -0.860 -11.920 1.00 56.91 93 ARG A O 1
ATOM 690 N N . MET A 1 94 ? 21.743 -0.625 -9.742 1.00 60.50 94 MET A N 1
ATOM 691 C CA . MET A 1 94 ? 20.342 -1.018 -9.896 1.00 60.50 94 MET A CA 1
ATOM 692 C C . MET A 1 94 ? 19.538 0.190 -10.387 1.00 60.50 94 MET A C 1
ATOM 694 O O . MET A 1 94 ? 19.765 1.291 -9.876 1.00 60.50 94 MET A O 1
ATOM 698 N N . PRO A 1 95 ? 18.636 0.010 -11.366 1.00 65.88 95 PRO A N 1
ATOM 699 C CA . PRO A 1 95 ? 17.765 1.082 -11.815 1.00 65.88 95 PRO A CA 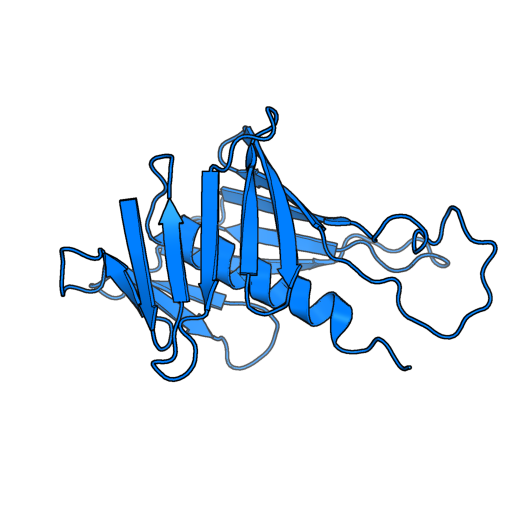1
ATOM 700 C C . PRO A 1 95 ? 16.851 1.517 -10.668 1.00 65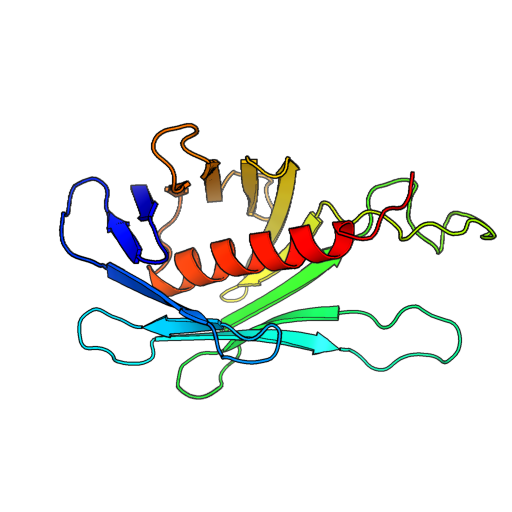.88 95 PRO A C 1
ATOM 702 O O . PRO A 1 95 ? 16.324 0.684 -9.927 1.00 65.88 95 PRO A O 1
ATOM 705 N N . ARG A 1 96 ? 16.706 2.831 -10.491 1.00 75.62 96 ARG A N 1
ATOM 706 C CA . ARG A 1 96 ? 15.889 3.404 -9.422 1.00 75.62 96 ARG A CA 1
ATOM 707 C C . ARG A 1 96 ? 14.411 3.179 -9.745 1.00 75.62 96 ARG A C 1
ATOM 709 O O . ARG A 1 96 ? 13.994 3.37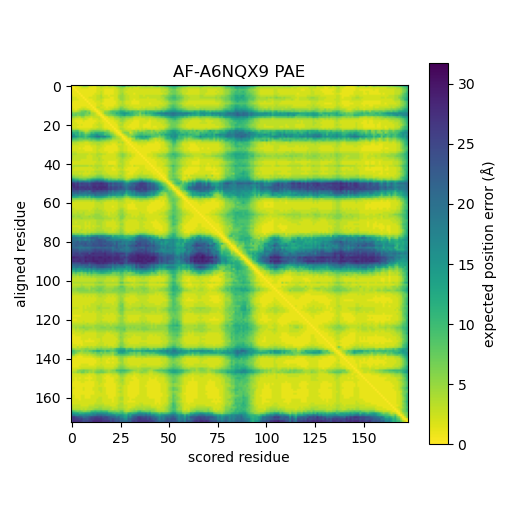7 -10.881 1.00 75.62 96 ARG A O 1
ATOM 716 N N . ALA A 1 97 ? 13.620 2.783 -8.752 1.00 83.12 97 ALA A N 1
ATOM 717 C CA . ALA A 1 97 ? 12.170 2.648 -8.882 1.00 83.12 97 ALA A CA 1
ATOM 718 C C . ALA A 1 97 ? 11.480 3.624 -7.927 1.00 83.12 97 ALA A C 1
ATOM 720 O O . ALA A 1 97 ? 11.479 3.430 -6.711 1.00 83.12 97 ALA A O 1
ATOM 721 N N . ASP A 1 98 ? 10.931 4.705 -8.468 1.00 89.12 98 ASP A N 1
ATOM 722 C CA . ASP A 1 98 ? 10.217 5.748 -7.726 1.00 89.12 98 ASP A CA 1
ATOM 723 C C . ASP A 1 98 ? 8.700 5.704 -7.941 1.00 89.12 98 ASP A C 1
ATOM 725 O O . ASP A 1 98 ? 7.961 6.398 -7.243 1.00 89.12 98 ASP A O 1
ATOM 729 N N . GLU A 1 99 ? 8.220 4.828 -8.824 1.00 92.94 99 GLU A N 1
ATOM 730 C CA . GLU A 1 99 ? 6.801 4.639 -9.094 1.00 92.94 99 GLU A CA 1
ATOM 731 C C . GLU A 1 99 ? 6.372 3.176 -8.998 1.00 92.94 99 GLU A C 1
ATOM 733 O O . GLU A 1 99 ? 7.148 2.256 -9.250 1.00 92.94 99 GLU A O 1
ATOM 738 N N . ALA A 1 100 ? 5.090 2.951 -8.719 1.00 94.62 100 ALA A N 1
ATOM 739 C CA . ALA A 1 100 ? 4.434 1.673 -8.938 1.00 94.62 100 ALA A CA 1
ATOM 740 C C . ALA A 1 100 ? 3.016 1.863 -9.490 1.00 94.62 100 ALA A C 1
ATOM 742 O O . ALA A 1 100 ? 2.236 2.659 -8.964 1.00 94.62 100 ALA A O 1
ATOM 743 N N . VAL A 1 101 ? 2.657 1.099 -10.524 1.00 95.56 101 VAL A N 1
ATOM 744 C CA . VAL A 1 101 ? 1.270 1.029 -11.013 1.00 95.56 101 VAL A CA 1
ATOM 745 C C . VAL A 1 101 ? 0.502 0.067 -10.140 1.00 95.56 101 VAL A C 1
ATOM 747 O O . VAL A 1 101 ? 0.851 -1.107 -10.078 1.00 95.56 101 VAL A O 1
ATOM 750 N N . LEU A 1 102 ? -0.536 0.562 -9.484 1.00 95.06 102 LEU A N 1
ATOM 751 C CA . LEU A 1 102 ? -1.382 -0.183 -8.570 1.00 95.06 102 LEU A CA 1
ATOM 752 C C . LEU A 1 102 ? -2.746 -0.428 -9.216 1.00 95.06 102 LEU A C 1
ATOM 754 O O . LEU A 1 102 ? -3.420 0.516 -9.615 1.00 95.06 102 LEU A O 1
ATOM 758 N N . THR A 1 103 ? -3.202 -1.673 -9.231 1.00 96.31 103 THR A N 1
ATOM 759 C CA . THR A 1 103 ? -4.615 -2.001 -9.428 1.00 96.31 103 THR A CA 1
ATOM 760 C C . THR A 1 103 ? -5.218 -2.344 -8.074 1.00 96.31 103 THR A C 1
ATOM 762 O O . THR A 1 103 ? -4.716 -3.229 -7.387 1.00 96.31 103 THR A O 1
ATOM 765 N N . MET A 1 104 ? -6.281 -1.650 -7.677 1.00 94.00 104 MET A N 1
ATOM 766 C CA . MET A 1 104 ? -6.981 -1.856 -6.407 1.00 94.00 104 MET A CA 1
ATOM 767 C C . MET A 1 104 ? -8.481 -1.711 -6.648 1.00 94.00 104 MET A C 1
ATOM 769 O O . MET A 1 104 ? -8.913 -0.725 -7.242 1.00 94.00 104 MET A O 1
ATOM 773 N N . GLU A 1 105 ? -9.268 -2.709 -6.237 1.00 87.06 105 GLU A N 1
ATOM 774 C CA . GLU A 1 105 ? -10.730 -2.736 -6.448 1.00 87.06 105 GLU A CA 1
ATOM 775 C C . GLU A 1 105 ? -11.150 -2.494 -7.919 1.00 87.06 105 GLU A C 1
ATOM 777 O O . GLU A 1 105 ? -12.135 -1.817 -8.213 1.00 87.06 105 GLU A O 1
ATOM 782 N N . GLY A 1 106 ? -10.367 -3.016 -8.872 1.00 87.62 106 GLY A N 1
ATOM 783 C CA . GLY A 1 106 ? -10.616 -2.858 -10.312 1.00 87.62 106 GLY A CA 1
ATOM 784 C C . GLY A 1 106 ? -10.317 -1.462 -10.875 1.00 87.62 106 GLY A C 1
ATOM 785 O O . GLY A 1 106 ? -10.632 -1.197 -12.032 1.00 87.62 106 GLY A O 1
ATOM 786 N N . ARG A 1 107 ? -9.713 -0.570 -10.083 1.00 92.56 107 ARG A N 1
ATOM 787 C CA . ARG A 1 107 ? -9.282 0.767 -10.505 1.00 92.56 107 ARG A CA 1
ATOM 788 C C . ARG A 1 107 ? -7.767 0.846 -10.564 1.00 92.56 107 ARG A C 1
ATOM 790 O O . ARG A 1 107 ? -7.075 0.245 -9.743 1.00 92.56 107 ARG A O 1
ATOM 797 N N . GLU A 1 108 ? -7.268 1.613 -11.522 1.00 95.75 108 GLU A N 1
ATOM 798 C CA . GLU A 1 108 ? -5.843 1.886 -11.661 1.00 95.75 108 GLU A CA 1
ATOM 799 C C . GLU A 1 108 ? -5.448 3.158 -10.912 1.00 95.75 108 GLU A C 1
ATOM 801 O O . GLU A 1 108 ? -6.135 4.183 -10.954 1.00 95.75 108 GLU A O 1
ATOM 806 N N . TYR A 1 109 ? -4.302 3.068 -10.252 1.00 97.00 109 TYR A N 1
ATOM 807 C CA . TYR A 1 109 ? -3.654 4.133 -9.518 1.00 97.00 109 TYR A CA 1
ATOM 808 C C . TYR A 1 109 ? -2.155 4.127 -9.819 1.00 97.00 109 TYR A C 1
ATOM 810 O O . TYR A 1 109 ? -1.578 3.101 -10.184 1.00 97.00 109 TYR A O 1
ATOM 818 N N . THR A 1 110 ? -1.500 5.261 -9.607 1.00 97.00 110 THR A N 1
ATOM 819 C CA . THR A 1 110 ? -0.038 5.358 -9.605 1.00 97.00 110 THR A CA 1
ATOM 820 C C . THR A 1 110 ? 0.427 5.770 -8.217 1.00 97.00 110 THR A C 1
ATOM 822 O O . THR A 1 110 ? 0.028 6.814 -7.707 1.00 97.00 110 THR A O 1
ATOM 825 N N . LEU A 1 111 ? 1.250 4.934 -7.586 1.00 97.38 111 LEU A N 1
ATOM 826 C CA . LEU A 1 111 ? 1.955 5.265 -6.354 1.00 97.38 111 LEU A CA 1
ATOM 827 C C . LEU A 1 111 ? 3.305 5.875 -6.719 1.00 97.38 111 LEU A C 1
ATOM 829 O O . LEU A 1 111 ? 4.110 5.217 -7.367 1.00 97.38 111 LEU A O 1
ATOM 833 N N . VAL A 1 112 ? 3.560 7.097 -6.271 1.00 95.44 112 VAL A N 1
ATOM 834 C CA . VAL A 1 112 ? 4.801 7.837 -6.509 1.00 95.44 112 VAL A CA 1
ATOM 835 C C . VAL A 1 112 ? 5.500 8.085 -5.177 1.00 95.44 112 VAL A C 1
ATOM 837 O O . VAL A 1 112 ? 4.899 8.604 -4.232 1.00 95.44 112 VAL A O 1
ATOM 840 N N . MET A 1 113 ? 6.780 7.735 -5.102 1.00 94.81 113 MET A N 1
ATOM 841 C CA . MET A 1 113 ? 7.697 8.140 -4.043 1.00 94.81 113 MET A CA 1
ATOM 842 C C . MET A 1 113 ? 8.355 9.464 -4.434 1.00 94.81 113 MET A C 1
ATOM 844 O O . MET A 1 113 ? 9.422 9.483 -5.044 1.00 94.81 113 MET A O 1
ATOM 848 N N . GLU A 1 114 ? 7.753 10.588 -4.039 1.00 92.88 114 GLU A N 1
ATOM 849 C CA . GLU A 1 114 ? 8.371 11.911 -4.235 1.00 92.88 114 GLU A CA 1
ATOM 850 C C . GLU A 1 114 ? 9.716 11.991 -3.492 1.00 92.88 114 GLU A C 1
ATOM 852 O O . GLU A 1 114 ? 10.689 12.573 -3.969 1.00 92.88 114 GLU A O 1
ATOM 857 N N . ASN A 1 115 ? 9.771 11.394 -2.300 1.00 91.19 115 ASN A N 1
ATOM 858 C CA . ASN A 1 115 ? 10.986 11.085 -1.553 1.00 91.19 115 ASN A CA 1
ATOM 859 C C . ASN A 1 115 ? 10.657 10.084 -0.434 1.00 91.19 115 ASN A C 1
ATOM 861 O O . ASN A 1 115 ? 9.495 9.782 -0.177 1.00 91.19 115 ASN A O 1
ATOM 865 N N . VAL A 1 116 ? 11.668 9.627 0.309 1.00 90.25 116 VAL A N 1
ATOM 866 C CA . VAL A 1 116 ? 11.480 8.651 1.401 1.00 90.25 116 VAL A CA 1
ATOM 867 C C . VAL A 1 116 ? 10.538 9.124 2.518 1.00 90.25 116 VAL A C 1
ATOM 869 O O . VAL A 1 116 ? 10.091 8.308 3.313 1.00 90.25 116 VAL A O 1
ATOM 872 N N . GLN A 1 117 ? 10.214 10.420 2.593 1.00 94.62 117 GLN A N 1
ATOM 873 C CA . GLN A 1 117 ? 9.288 11.003 3.570 1.00 94.62 117 GLN A CA 1
ATOM 874 C C . GLN A 1 117 ? 7.911 11.355 2.985 1.00 94.62 117 GLN A C 1
ATOM 876 O O . GLN A 1 117 ? 7.022 11.710 3.759 1.00 94.62 117 GLN A O 1
ATOM 881 N N . ASN A 1 118 ? 7.717 11.287 1.663 1.00 96.81 118 ASN A N 1
ATOM 882 C CA . ASN A 1 118 ? 6.505 11.760 0.993 1.00 96.81 118 ASN A CA 1
ATOM 883 C C . ASN A 1 118 ? 6.117 10.839 -0.167 1.00 96.81 118 ASN A C 1
ATOM 885 O O . ASN A 1 118 ? 6.880 10.653 -1.115 1.00 96.81 118 ASN A O 1
ATOM 889 N N . TYR A 1 119 ? 4.897 10.316 -0.094 1.00 97.94 119 TYR A N 1
ATOM 890 C CA . TYR A 1 119 ? 4.306 9.456 -1.110 1.00 97.94 119 TYR A CA 1
ATOM 891 C C . TYR A 1 119 ? 2.957 9.998 -1.545 1.00 97.94 119 TYR A C 1
ATOM 893 O O . TYR A 1 119 ? 2.195 10.527 -0.727 1.00 97.94 119 TYR A O 1
ATOM 901 N N . VAL A 1 120 ? 2.636 9.795 -2.816 1.00 97.81 120 VAL A N 1
ATOM 902 C CA . VAL A 1 120 ? 1.357 10.187 -3.399 1.00 97.81 120 VAL A CA 1
ATOM 903 C C . VAL A 1 120 ? 0.786 9.013 -4.176 1.00 97.81 120 VAL A C 1
ATOM 905 O O . VAL A 1 120 ? 1.463 8.431 -5.012 1.00 97.81 120 VAL A O 1
ATOM 908 N N . LEU A 1 121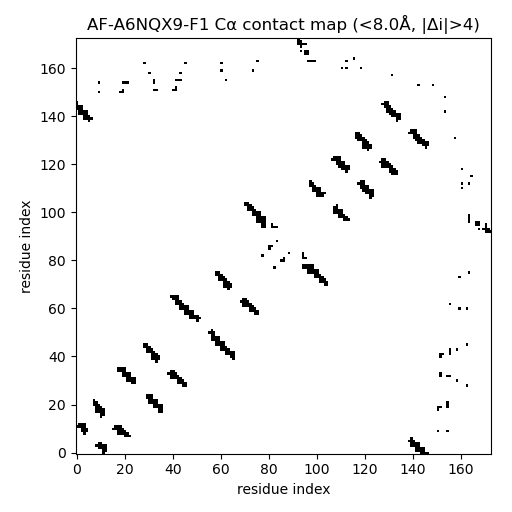 ? -0.469 8.677 -3.908 1.00 97.69 121 LEU A N 1
ATOM 909 C CA . LEU A 1 121 ? -1.274 7.808 -4.748 1.00 97.69 121 LEU A CA 1
ATOM 910 C C . LEU A 1 121 ? -2.192 8.688 -5.595 1.00 97.69 121 LEU A C 1
ATOM 912 O O . LEU A 1 121 ? -3.026 9.410 -5.041 1.00 97.69 121 LEU A O 1
ATOM 916 N N . THR A 1 122 ? -2.056 8.625 -6.914 1.00 96.94 122 THR A N 1
ATOM 917 C CA . THR A 1 122 ? -2.942 9.304 -7.865 1.00 96.94 122 THR A CA 1
ATOM 918 C C . THR A 1 122 ? -3.834 8.306 -8.586 1.00 96.94 122 THR A C 1
ATOM 920 O O . THR A 1 122 ? -3.436 7.167 -8.814 1.00 96.94 122 THR A O 1
ATOM 923 N N . ASP A 1 123 ? -5.058 8.706 -8.919 1.00 94.88 123 ASP A N 1
ATOM 924 C CA . ASP A 1 123 ? -5.925 7.926 -9.804 1.00 94.88 123 ASP A CA 1
ATOM 925 C C . ASP A 1 123 ? -5.522 8.081 -11.284 1.00 94.88 123 ASP A C 1
ATOM 927 O O . ASP A 1 123 ? -4.602 8.828 -11.629 1.00 94.88 123 ASP A O 1
ATOM 931 N N . ALA A 1 124 ? -6.231 7.390 -12.179 1.00 91.50 124 ALA A N 1
ATOM 932 C CA . ALA A 1 124 ? -6.003 7.461 -13.624 1.00 91.50 124 ALA A CA 1
ATOM 933 C C . ALA A 1 124 ? -6.190 8.868 -14.238 1.00 91.50 124 ALA A C 1
ATOM 935 O O . ALA A 1 124 ? -5.721 9.117 -15.346 1.00 91.50 124 ALA A O 1
ATOM 936 N N . GLN A 1 125 ? -6.864 9.793 -13.545 1.00 92.44 125 GLN A N 1
ATOM 937 C CA . GLN A 1 125 ? -7.022 11.189 -13.970 1.00 92.44 125 GLN A CA 1
ATOM 938 C C . GLN A 1 125 ? -5.927 12.101 -13.392 1.00 92.44 125 GLN A C 1
ATOM 940 O O . GLN A 1 125 ? -5.939 13.309 -13.634 1.00 92.44 125 GLN A O 1
ATOM 945 N N . GLY A 1 126 ? -4.986 11.547 -12.622 1.00 91.56 126 GLY A N 1
ATOM 946 C CA . GLY A 1 126 ? -3.942 12.294 -11.929 1.00 91.56 126 GLY A CA 1
ATOM 947 C C . GLY A 1 126 ? -4.425 12.986 -10.652 1.00 91.56 126 GLY A C 1
ATOM 948 O O . GLY A 1 126 ? -3.679 13.776 -10.072 1.00 91.56 126 GLY A O 1
ATOM 949 N N . GLN A 1 127 ? -5.648 12.714 -10.185 1.00 94.31 127 GLN A N 1
ATOM 950 C CA . GLN A 1 127 ? -6.139 13.281 -8.934 1.00 94.31 127 GLN A CA 1
ATOM 951 C C . GLN A 1 127 ? -5.538 12.543 -7.742 1.00 94.31 127 GLN A C 1
ATOM 953 O O . GLN A 1 127 ? -5.431 11.319 -7.718 1.00 94.31 127 GLN A O 1
ATOM 958 N N . CYS A 1 128 ? -5.149 13.300 -6.720 1.00 96.50 128 CYS A N 1
ATOM 959 C CA . CYS A 1 128 ? -4.553 12.756 -5.507 1.00 96.50 128 CYS A CA 1
ATOM 960 C C . CYS A 1 128 ? -5.597 12.007 -4.662 1.00 96.50 128 CYS A C 1
ATOM 962 O O . CYS A 1 128 ? -6.443 12.629 -4.015 1.00 96.50 128 CYS A O 1
ATOM 964 N N . ALA A 1 129 ? -5.481 10.681 -4.607 1.00 96.50 129 ALA A N 1
ATOM 965 C CA . ALA A 1 129 ? -6.310 9.806 -3.788 1.00 96.50 129 ALA A CA 1
ATOM 966 C C . ALA A 1 129 ? -5.795 9.707 -2.344 1.00 96.50 129 ALA A C 1
ATOM 968 O O . ALA A 1 129 ? -6.591 9.776 -1.405 1.00 96.50 129 ALA A O 1
ATOM 969 N N . VAL A 1 130 ? -4.476 9.560 -2.161 1.00 98.12 130 VAL A N 1
ATOM 970 C CA . VAL A 1 130 ? -3.828 9.460 -0.842 1.00 98.12 130 VAL A CA 1
ATOM 971 C C . VAL A 1 130 ? -2.477 10.176 -0.851 1.00 98.12 130 VAL A C 1
ATOM 973 O O . VAL A 1 130 ? -1.674 9.962 -1.751 1.00 98.12 130 VAL A O 1
ATOM 976 N N . ARG A 1 131 ? -2.185 10.973 0.178 1.00 98.31 131 ARG A N 1
ATOM 977 C CA . ARG A 1 131 ? -0.837 11.470 0.501 1.00 98.31 131 ARG A CA 1
ATOM 978 C C . ARG A 1 131 ? -0.354 10.838 1.794 1.00 98.31 131 ARG A C 1
ATOM 980 O O . ARG A 1 131 ? -1.059 10.912 2.795 1.00 98.31 131 ARG A O 1
ATOM 987 N N . ILE A 1 132 ? 0.846 10.269 1.796 1.00 98.31 132 ILE A N 1
ATOM 988 C CA . ILE A 1 132 ? 1.470 9.676 2.984 1.00 98.31 132 ILE A CA 1
ATOM 989 C C . ILE A 1 132 ? 2.730 10.471 3.311 1.00 98.31 132 ILE A C 1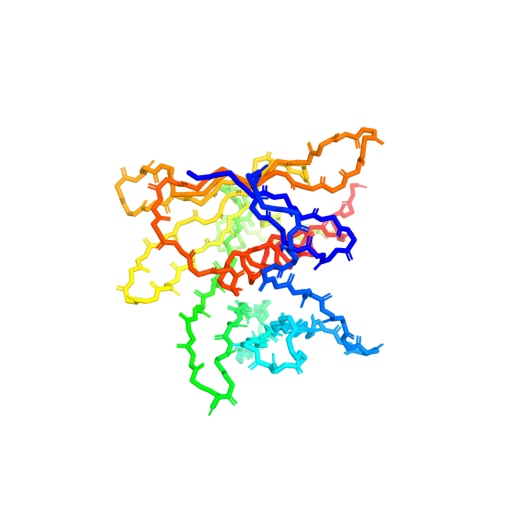
ATOM 991 O O . ILE A 1 132 ? 3.667 10.512 2.518 1.00 98.31 132 ILE A O 1
ATOM 995 N N . ILE A 1 133 ? 2.735 11.125 4.470 1.00 97.88 133 ILE A N 1
ATOM 996 C CA . ILE A 1 133 ? 3.720 12.148 4.834 1.00 97.88 133 ILE A CA 1
ATOM 997 C C . ILE A 1 133 ? 4.329 11.804 6.192 1.00 97.88 133 ILE A C 1
ATOM 999 O O . ILE A 1 133 ? 3.608 11.643 7.180 1.00 97.88 133 ILE A O 1
ATOM 1003 N N . HIS A 1 134 ? 5.654 11.711 6.265 1.00 96.62 134 HIS A N 1
ATOM 1004 C CA . HIS A 1 134 ? 6.367 11.509 7.524 1.00 96.62 134 HIS A CA 1
ATOM 1005 C C . HIS A 1 134 ? 6.223 12.737 8.436 1.00 96.62 134 HIS A C 1
ATOM 1007 O O . HIS A 1 134 ? 6.334 13.877 7.990 1.00 96.62 134 HIS A O 1
ATOM 1013 N N . ARG A 1 135 ? 6.011 12.528 9.740 1.00 94.62 135 ARG A N 1
ATOM 1014 C CA . ARG A 1 135 ? 5.749 13.616 10.707 1.00 94.62 135 ARG A CA 1
ATOM 1015 C C . ARG A 1 135 ? 7.003 14.136 11.427 1.00 94.62 135 ARG A C 1
ATOM 1017 O O . ARG A 1 135 ? 6.914 14.722 12.511 1.00 94.62 135 ARG A O 1
ATOM 1024 N N . GLY A 1 136 ? 8.180 13.925 10.841 1.00 89.56 136 GLY A N 1
ATOM 1025 C CA . GLY A 1 136 ? 9.453 14.418 11.368 1.00 89.56 136 GLY A CA 1
ATOM 1026 C C . GLY A 1 136 ? 9.759 13.885 12.772 1.00 89.56 136 GLY A C 1
ATOM 1027 O O . GLY A 1 136 ? 9.633 12.693 13.031 1.00 89.56 136 GLY A O 1
ATOM 1028 N N . MET A 1 137 ? 10.143 14.779 13.690 1.00 80.38 137 MET A N 1
ATOM 1029 C CA . MET A 1 137 ? 10.596 14.426 15.049 1.00 80.38 137 MET A CA 1
ATOM 1030 C C . MET A 1 137 ? 9.533 13.734 15.911 1.00 80.38 137 MET A C 1
ATOM 1032 O O . MET A 1 137 ? 9.880 12.991 16.821 1.00 80.38 137 MET A O 1
ATOM 1036 N N . THR A 1 138 ? 8.245 13.964 15.634 1.00 78.94 138 THR A N 1
ATOM 1037 C CA . THR A 1 138 ? 7.157 13.284 16.363 1.00 78.94 138 THR A CA 1
ATOM 1038 C C . THR A 1 138 ? 7.028 11.806 15.995 1.00 78.94 138 THR A C 1
ATOM 1040 O O . THR A 1 138 ? 6.359 11.057 16.704 1.00 78.94 138 THR A O 1
ATOM 1043 N N . GLY A 1 139 ? 7.698 11.381 14.917 1.00 88.06 139 GLY A N 1
ATOM 1044 C CA . GLY A 1 139 ? 7.612 10.035 14.380 1.00 88.06 139 GLY A CA 1
ATOM 1045 C C . GLY A 1 139 ? 6.247 9.725 13.765 1.00 88.06 139 GLY A C 1
ATOM 1046 O O . GLY A 1 139 ? 5.272 10.470 13.889 1.00 88.06 139 GLY A O 1
ATOM 1047 N N . GLY A 1 140 ? 6.184 8.591 13.077 1.00 94.56 140 GLY A N 1
ATOM 1048 C CA . GLY A 1 140 ? 4.968 8.146 12.409 1.00 94.56 140 GLY A CA 1
ATOM 1049 C C . GLY A 1 140 ? 4.628 8.948 11.152 1.00 94.56 140 GLY A C 1
ATOM 1050 O O . GLY A 1 140 ? 5.401 9.770 10.652 1.00 94.56 140 GLY A O 1
ATOM 1051 N N . TRP A 1 141 ? 3.444 8.666 10.624 1.00 97.56 141 TRP A N 1
ATOM 1052 C CA . TRP A 1 141 ? 3.012 9.096 9.301 1.00 97.56 141 TRP A CA 1
ATOM 1053 C C . TRP A 1 141 ? 1.610 9.681 9.363 1.00 97.56 141 TRP A C 1
ATOM 1055 O O . TRP A 1 141 ? 0.752 9.183 10.087 1.00 97.56 141 TRP A O 1
ATOM 1065 N N . LYS A 1 142 ? 1.377 10.747 8.603 1.00 97.62 142 LYS A N 1
ATOM 1066 C CA . LYS A 1 142 ? 0.049 11.280 8.311 1.00 97.62 142 LYS A CA 1
ATOM 1067 C C . LYS A 1 142 ? -0.396 10.712 6.968 1.00 97.62 142 LYS A C 1
ATOM 1069 O O . LYS A 1 142 ? 0.357 10.798 6.002 1.00 97.62 142 LYS A O 1
ATOM 1074 N N . LEU A 1 143 ? -1.614 10.190 6.903 1.00 98.19 143 LEU A N 1
ATOM 1075 C CA . LEU A 1 143 ? -2.269 9.819 5.655 1.00 98.19 143 LEU A CA 1
ATOM 1076 C C . LEU A 1 143 ? -3.413 10.807 5.404 1.00 98.19 143 LEU A C 1
ATOM 1078 O O . LEU A 1 143 ? -4.329 10.911 6.219 1.00 98.19 143 LEU A O 1
ATOM 1082 N N . ASP A 1 144 ? -3.340 11.549 4.303 1.00 97.75 144 ASP A N 1
ATOM 1083 C CA . ASP A 1 144 ? -4.388 12.456 3.831 1.00 97.75 144 ASP A CA 1
ATOM 1084 C C . ASP A 1 144 ? -5.128 11.800 2.667 1.00 97.75 144 ASP A C 1
ATOM 1086 O O . ASP A 1 144 ? -4.528 11.504 1.636 1.00 97.75 144 ASP A O 1
ATOM 1090 N N . VAL A 1 145 ? -6.405 11.493 2.865 1.00 97.19 145 VAL A N 1
ATOM 1091 C CA . VAL A 1 145 ? -7.165 10.558 2.033 1.00 97.19 145 VAL A CA 1
ATOM 1092 C C . VAL A 1 145 ? -8.377 11.268 1.433 1.00 97.19 145 VAL A C 1
ATOM 1094 O O . VAL A 1 145 ? -9.277 11.693 2.165 1.00 97.19 145 VAL A O 1
ATOM 1097 N N . SER A 1 146 ? -8.422 11.376 0.106 1.00 94.19 146 SER A N 1
ATOM 1098 C CA . SER A 1 146 ? -9.476 12.091 -0.635 1.00 94.19 146 SER A CA 1
ATOM 1099 C C . SER A 1 146 ? -10.684 11.215 -0.980 1.00 94.19 146 SER A C 1
ATOM 1101 O O . SER A 1 146 ? -11.763 11.737 -1.245 1.00 94.19 146 SER A O 1
ATOM 1103 N N . GLN A 1 147 ? -10.520 9.890 -0.968 1.00 86.62 147 GLN A N 1
ATOM 1104 C CA . GLN A 1 147 ? -11.554 8.906 -1.311 1.00 86.62 147 GLN A CA 1
ATOM 1105 C C . GLN A 1 147 ? -11.714 7.860 -0.194 1.00 86.62 147 GLN A C 1
ATOM 1107 O O . GLN A 1 147 ? -10.733 7.547 0.474 1.00 86.62 147 GLN A O 1
ATOM 1112 N N . PRO A 1 148 ? -12.909 7.297 0.040 1.00 87.44 148 PRO A N 1
ATOM 1113 C CA . PRO A 1 148 ? -13.096 6.290 1.082 1.00 87.44 148 PRO A CA 1
ATOM 1114 C C . PRO A 1 148 ? -12.290 5.024 0.767 1.00 87.44 148 PRO A C 1
ATOM 1116 O O . PRO A 1 148 ? -12.598 4.309 -0.180 1.00 87.44 148 PRO A O 1
ATOM 1119 N N . LEU A 1 149 ? -11.260 4.760 1.573 1.00 92.69 149 LEU A N 1
ATOM 1120 C CA . LEU A 1 149 ? -10.480 3.522 1.574 1.00 92.69 149 LEU A CA 1
ATOM 1121 C C . LEU A 1 149 ? -10.553 2.901 2.963 1.00 92.69 149 LEU A C 1
ATOM 1123 O O . LEU A 1 149 ? -10.547 3.614 3.970 1.00 92.69 149 LEU A O 1
ATOM 1127 N N . SER A 1 150 ? -10.609 1.574 3.022 1.00 94.75 150 SER A N 1
ATOM 1128 C CA . SER A 1 150 ? -10.633 0.874 4.302 1.00 94.75 150 SER A CA 1
ATOM 1129 C C . SER A 1 150 ? -9.308 1.062 5.062 1.00 94.75 150 SER A C 1
ATOM 1131 O O . SER A 1 150 ? -8.243 1.194 4.445 1.00 94.75 150 SER A O 1
ATOM 1133 N N . PRO A 1 151 ? -9.324 1.019 6.408 1.00 95.81 151 PRO A N 1
ATOM 1134 C CA . PRO A 1 151 ? -8.103 1.075 7.212 1.00 95.81 151 PRO A CA 1
ATOM 1135 C C . PRO A 1 151 ? -7.058 0.019 6.820 1.00 95.81 151 PRO A C 1
ATOM 1137 O O . PRO A 1 151 ? -5.859 0.293 6.854 1.00 95.81 151 PRO A O 1
ATOM 1140 N N . SER A 1 152 ? -7.494 -1.177 6.404 1.00 96.75 152 SER A N 1
ATOM 1141 C CA . SER A 1 152 ? -6.587 -2.237 5.960 1.00 96.75 152 SER A CA 1
ATOM 1142 C C . SER A 1 152 ? -5.879 -1.893 4.652 1.00 96.75 152 SER A C 1
ATOM 1144 O O . SER A 1 152 ? -4.667 -2.090 4.565 1.00 96.75 152 SER A O 1
ATOM 1146 N N . LEU A 1 153 ? -6.587 -1.316 3.675 1.00 96.81 153 LEU A N 1
ATOM 1147 C CA . LEU A 1 153 ? -5.987 -0.854 2.420 1.00 96.81 153 LEU A CA 1
ATOM 1148 C C . LEU A 1 153 ? -5.009 0.302 2.654 1.00 96.81 153 LEU A C 1
ATOM 1150 O O . LEU A 1 153 ? -3.938 0.320 2.057 1.00 96.81 153 LEU A O 1
ATOM 1154 N N . LEU A 1 154 ? -5.313 1.228 3.570 1.00 97.56 154 LEU A N 1
ATOM 1155 C CA . LEU A 1 154 ? -4.388 2.309 3.940 1.00 97.56 154 LEU A CA 1
ATOM 1156 C C . LEU A 1 154 ? -3.085 1.774 4.558 1.00 97.56 154 LEU A C 1
ATOM 1158 O O . LEU A 1 154 ? -1.995 2.219 4.194 1.00 97.56 154 LEU A O 1
ATOM 1162 N N . CYS A 1 155 ? -3.181 0.786 5.451 1.00 98.06 155 CYS A N 1
ATOM 1163 C CA . CYS A 1 155 ? -2.016 0.080 5.984 1.00 98.06 155 CYS A CA 1
ATOM 1164 C C . CYS A 1 155 ? -1.241 -0.663 4.885 1.00 98.06 155 CYS A C 1
ATOM 1166 O O . CYS A 1 155 ? -0.013 -0.587 4.844 1.00 98.06 155 CYS A O 1
ATOM 1168 N N . GLY A 1 156 ? -1.944 -1.347 3.979 1.00 97.62 156 GLY A N 1
ATOM 1169 C CA . GLY A 1 156 ? -1.352 -2.026 2.826 1.00 97.62 156 GLY A CA 1
ATOM 1170 C C . GLY A 1 156 ? -0.587 -1.070 1.910 1.00 97.62 156 GLY A C 1
ATOM 1171 O O . GLY A 1 156 ? 0.551 -1.351 1.542 1.00 97.62 156 GLY A O 1
ATOM 1172 N N . LEU A 1 157 ? -1.164 0.097 1.606 1.00 97.62 157 LEU A N 1
ATOM 1173 C CA . LEU A 1 157 ? -0.519 1.149 0.816 1.00 97.62 157 LEU A CA 1
ATOM 1174 C C . LEU A 1 157 ? 0.764 1.638 1.485 1.00 97.62 157 LEU A C 1
ATOM 1176 O O . LEU A 1 157 ? 1.796 1.753 0.829 1.00 97.62 157 LEU A O 1
ATOM 1180 N N . PHE A 1 158 ? 0.731 1.862 2.801 1.00 97.88 158 PHE A N 1
ATOM 1181 C CA . PHE A 1 158 ? 1.935 2.219 3.544 1.00 97.88 158 PHE A CA 1
ATO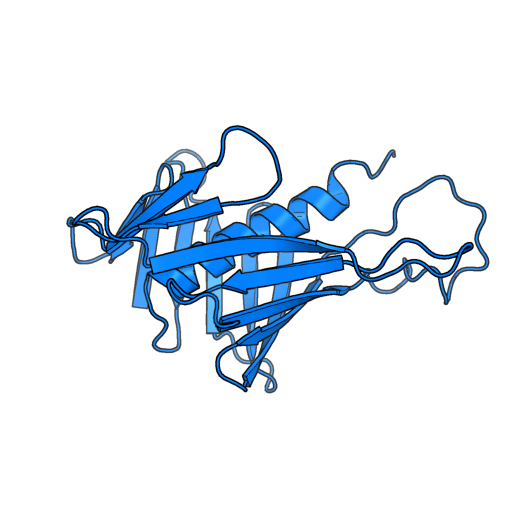M 1182 C C . PHE A 1 158 ? 3.022 1.136 3.439 1.00 97.88 158 PHE A C 1
ATOM 1184 O O . PHE A 1 158 ? 4.201 1.455 3.265 1.00 97.88 158 PHE A O 1
ATOM 1191 N N . ILE A 1 159 ? 2.646 -0.143 3.510 1.00 97.56 159 ILE A N 1
ATOM 1192 C CA . ILE A 1 159 ? 3.588 -1.254 3.335 1.00 97.56 159 ILE A CA 1
ATOM 1193 C C . ILE A 1 159 ? 4.166 -1.262 1.913 1.00 97.56 159 ILE A C 1
ATOM 1195 O O . ILE A 1 159 ? 5.374 -1.427 1.759 1.00 97.56 159 ILE A O 1
ATOM 1199 N N . PHE A 1 160 ? 3.353 -1.014 0.884 1.00 97.25 160 PHE A N 1
ATOM 1200 C CA . PHE A 1 160 ? 3.832 -0.900 -0.497 1.00 97.25 160 PHE A CA 1
ATOM 1201 C C . PHE A 1 160 ? 4.835 0.245 -0.668 1.00 97.25 160 PHE A C 1
ATOM 1203 O O . PHE A 1 160 ? 5.842 0.058 -1.344 1.00 97.25 160 PHE A O 1
ATOM 1210 N N . CYS A 1 161 ? 4.649 1.385 0.010 1.00 95.88 161 CYS A N 1
ATOM 1211 C CA . CYS A 1 161 ? 5.668 2.439 0.055 1.00 95.88 161 CYS A CA 1
ATOM 1212 C C . CYS A 1 161 ? 7.001 1.914 0.604 1.00 95.88 161 CYS A C 1
ATOM 1214 O O . CYS A 1 161 ? 8.052 2.215 0.049 1.00 95.88 161 CYS A O 1
ATOM 1216 N N . ARG A 1 162 ? 6.969 1.101 1.672 1.00 94.25 162 ARG A N 1
ATOM 1217 C CA . ARG A 1 162 ? 8.183 0.476 2.225 1.00 94.25 162 ARG A CA 1
ATOM 1218 C C . ARG A 1 162 ? 8.804 -0.539 1.262 1.00 94.25 162 ARG A C 1
ATOM 1220 O O . ARG A 1 162 ? 10.020 -0.669 1.238 1.00 94.25 162 ARG A O 1
ATOM 1227 N N . TYR A 1 163 ? 8.008 -1.274 0.485 1.00 93.75 163 TYR A N 1
ATOM 1228 C CA . TYR A 1 163 ? 8.542 -2.167 -0.551 1.00 93.75 163 TYR A CA 1
ATOM 1229 C C . TYR A 1 163 ? 9.223 -1.386 -1.674 1.00 93.75 163 TYR A C 1
ATOM 1231 O O . TYR A 1 163 ? 10.323 -1.752 -2.072 1.00 93.75 163 TYR A O 1
ATOM 1239 N N . LEU A 1 164 ? 8.632 -0.270 -2.104 1.00 91.56 164 LEU A N 1
ATOM 1240 C CA . LEU A 1 164 ? 9.224 0.603 -3.113 1.00 91.56 164 LEU A CA 1
ATOM 1241 C C . LEU A 1 164 ? 10.538 1.240 -2.625 1.00 91.56 164 LEU A C 1
ATOM 1243 O O . LEU A 1 164 ? 11.486 1.364 -3.393 1.00 91.56 164 LEU A O 1
ATOM 1247 N N . GLU A 1 165 ? 10.650 1.592 -1.337 1.00 90.25 165 GLU A N 1
ATOM 1248 C CA . GLU A 1 165 ? 11.933 2.027 -0.752 1.00 90.25 165 GLU A CA 1
ATOM 1249 C C . GLU A 1 165 ? 13.020 0.965 -0.896 1.00 90.25 165 GLU A C 1
ATOM 1251 O O . GLU A 1 165 ? 14.146 1.296 -1.266 1.00 90.25 165 GLU A O 1
ATOM 1256 N N . LYS A 1 166 ? 12.677 -0.308 -0.666 1.00 87.38 166 LYS A N 1
ATOM 1257 C CA . LYS A 1 166 ? 13.627 -1.424 -0.756 1.00 87.38 166 LYS A CA 1
ATOM 1258 C C . LYS A 1 166 ? 14.186 -1.644 -2.152 1.00 87.38 166 LYS A C 1
ATOM 1260 O O . LYS A 1 166 ? 15.313 -2.118 -2.265 1.00 87.38 166 LYS A O 1
ATOM 1265 N N . GLU A 1 167 ? 13.457 -1.279 -3.205 1.00 83.50 167 GLU A N 1
ATOM 1266 C CA . GLU A 1 167 ? 14.010 -1.319 -4.567 1.00 83.50 167 GLU A CA 1
ATOM 1267 C C . GLU A 1 167 ? 15.211 -0.372 -4.722 1.00 83.50 167 GLU A C 1
ATOM 1269 O O . GLU A 1 167 ? 16.070 -0.596 -5.569 1.00 83.50 167 GLU A O 1
ATOM 1274 N N . ASN A 1 168 ? 15.314 0.649 -3.865 1.00 79.12 168 ASN A N 1
ATOM 1275 C CA . ASN A 1 168 ? 16.355 1.670 -3.912 1.00 79.12 168 ASN A CA 1
ATOM 1276 C C . ASN A 1 168 ? 17.454 1.490 -2.840 1.00 79.12 168 ASN A C 1
ATOM 1278 O O . ASN A 1 168 ? 18.402 2.274 -2.809 1.00 79.12 168 ASN A O 1
ATOM 1282 N N . GLU A 1 169 ? 17.375 0.469 -1.973 1.00 71.75 169 GLU A N 1
ATOM 1283 C CA . GLU A 1 169 ? 18.321 0.260 -0.854 1.00 71.75 169 GLU A CA 1
ATOM 1284 C C . GLU A 1 169 ? 19.754 -0.106 -1.302 1.00 71.75 169 GLU A C 1
ATOM 1286 O O . GLU A 1 169 ? 20.693 0.040 -0.521 1.00 71.75 169 GLU A O 1
ATOM 1291 N N . PHE A 1 170 ? 19.951 -0.527 -2.558 1.00 59.66 170 PHE A N 1
ATOM 1292 C CA . PHE A 1 170 ? 21.256 -0.937 -3.104 1.00 59.66 170 PHE A CA 1
ATOM 1293 C C . PHE A 1 170 ? 21.742 -0.083 -4.286 1.00 59.66 170 PHE A C 1
ATOM 1295 O O . PHE A 1 170 ? 22.575 -0.532 -5.076 1.00 59.66 170 PHE A O 1
ATOM 1302 N N . VAL A 1 171 ? 21.262 1.158 -4.422 1.00 53.41 171 VAL A N 1
ATOM 1303 C CA . VAL A 1 171 ? 21.817 2.100 -5.408 1.00 53.41 171 VAL A CA 1
ATOM 1304 C C . VAL A 1 171 ? 23.205 2.548 -4.927 1.00 53.41 171 VAL A C 1
ATOM 1306 O O . VAL A 1 171 ? 23.347 3.510 -4.177 1.00 53.41 171 VAL A O 1
ATOM 1309 N N . VAL A 1 172 ? 24.244 1.802 -5.310 1.00 39.97 172 VAL A N 1
ATOM 1310 C CA . VAL A 1 172 ? 25.644 2.139 -5.013 1.00 39.97 172 VAL A CA 1
ATOM 1311 C C . VAL A 1 172 ? 26.046 3.366 -5.841 1.00 39.97 172 VAL A C 1
ATOM 1313 O O . VAL A 1 172 ? 26.033 3.324 -7.076 1.00 39.97 172 VAL A O 1
ATOM 1316 N N . VAL A 1 173 ? 26.375 4.464 -5.151 1.00 43.59 173 VAL A N 1
ATOM 1317 C CA . VAL A 1 173 ? 26.931 5.702 -5.731 1.00 43.59 173 VAL A CA 1
ATOM 1318 C C . VAL A 1 173 ? 28.397 5.500 -6.081 1.00 43.59 173 VAL A C 1
ATOM 1320 O O . VAL A 1 173 ? 29.158 5.072 -5.188 1.00 43.59 173 VAL A O 1
#

Mean predicted aligned error: 6.71 Å

Organism: NCBI:txid411467

Sequence (173 aa):
MIYYLTAGVLCAADEAQPLASIRGCLCGAEKQVFDRDNSLLLRTDIRLLGADAQAVPAKEYVMYGPDGSELAVAKPRCSTGDDPAAASWPVCRMPRADEAVLTMEGREYTLVMENVQNYVLTDAQGQCAVRIIHRGMTGGWKLDVSQPLSPSLLCGLFIFCRYLEKENEFVVV

Nearest PDB structures (foldseek):
  5yed-assembly1_A  TM=4.232E-01  e=3.183E-01  Candidatus Lokiarchaeum sp. GC14_75
  5yee-assembly1_A  TM=2.889E-01  e=8.516E-02  Candidatus Lokiarchaeum sp. GC14_75
  5btu-assembly1_A  TM=3.357E-01  e=1.255E+00  Streptomyces rugosporus
  5bu3-assembly2_D  TM=3.863E-01  e=2.491E+00  Streptomyces rugosporus
  3pv4-assembly1_A  TM=1.614E-01  e=1.633E+00  Legionella fallonii

Solvent-accessible surface area (backbone atoms only — not comparable to full-atom values): 9552 Å² total; per-residue (Å²): 90,52,32,37,38,46,97,46,35,30,22,46,75,90,40,92,57,64,56,24,34,54,44,74,51,100,66,78,79,36,35,37,29,22,40,78,87,69,46,70,54,30,37,36,39,72,46,76,43,86,60,58,99,88,54,83,58,48,55,32,40,38,32,25,36,76,87,64,48,80,53,31,43,30,37,70,37,56,38,93,88,41,38,74,91,78,43,93,79,88,66,97,53,60,53,45,36,44,36,25,48,28,40,44,86,92,39,59,32,40,39,35,49,83,42,101,52,35,35,40,31,20,38,85,86,67,48,70,39,34,36,41,36,54,50,64,94,79,50,41,32,40,37,44,33,73,56,99,68,56,59,54,56,55,54,49,51,54,49,49,53,55,53,43,50,57,60,46,73,67,58,66,128

Foldseek 3Di:
DKWWAFPQFIDHPPDPDTQKGWDDDPDALKIFIAGPVRHTAKIKHKDFADDDPPDDTWIKIFIAGPVRDTQKIKGFDFPVPLPCVVDPDDDPFQGQTQWIWMQGPNFIWIWGCPDLAWIFIAGPVRHTQWIWGAPPPVGTIMIDGPDDDRPRVVSSSVSVSVVSVVSVPGGDD